Protein AF-A0AA38U2I9-F1 (afdb_monomer_lite)

Radius of gyration: 15.63 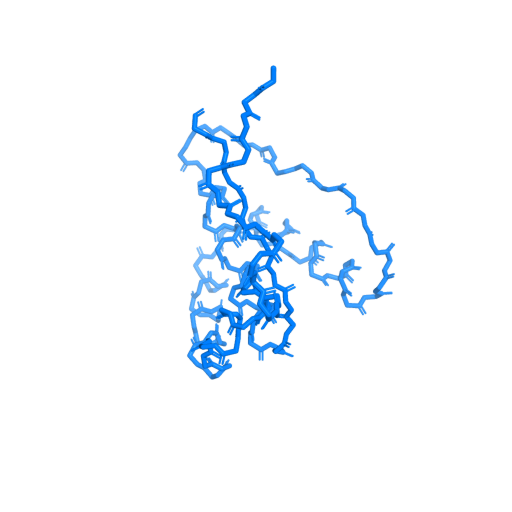Å; chains: 1; bounding box: 27×33×41 Å

Sequence (96 aa):
MPLPSQNWAAQSGNDLIAEQSNYHPYSEREKANSNLILMNQEQRTAFDTVMRSIEDNNGGLFFLSGPGGTGKTFVYCTLCHAIRARRWIVLCVASS

Organism: NCBI:txid153919

Secondary structure (DSSP, 8-state):
-PPPSS-TTS-SS-HHHHHHHTS-HHHHHHHHHHHHHH--HHHHHHHHHHHHHHHTT----------TTS-HHHHHHHHHHHHHTTT---------

Structure (mmCIF, N/CA/C/O backbone):
data_AF-A0AA38U2I9-F1
#
_entry.id   AF-A0AA38U2I9-F1
#
loop_
_atom_site.group_PDB
_atom_site.id
_atom_site.type_symbol
_atom_site.label_atom_id
_atom_site.label_alt_id
_atom_site.label_comp_id
_atom_site.label_asym_id
_atom_site.label_entity_id
_atom_site.label_seq_id
_atom_site.pdbx_PDB_ins_code
_atom_site.Cartn_x
_atom_site.Cartn_y
_atom_site.Cartn_z
_atom_site.occupancy
_atom_site.B_iso_or_equiv
_atom_site.auth_seq_id
_atom_site.auth_comp_id
_atom_site.auth_asym_id
_atom_site.auth_atom_id
_atom_site.pdbx_PDB_model_num
ATOM 1 N N . MET A 1 1 ? -0.819 21.569 -21.815 1.00 45.97 1 MET A N 1
ATOM 2 C CA . MET A 1 1 ? -0.434 20.322 -21.117 1.00 45.97 1 MET A CA 1
ATOM 3 C C . MET A 1 1 ? 1.057 20.394 -20.830 1.00 45.97 1 MET A C 1
ATOM 5 O O . MET A 1 1 ? 1.770 20.806 -21.739 1.00 45.97 1 MET A O 1
ATOM 9 N N . PRO A 1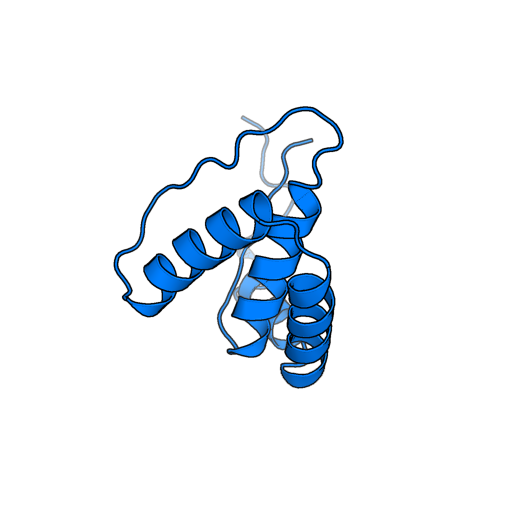 2 ? 1.529 20.092 -19.607 1.00 50.66 2 PRO A N 1
ATOM 10 C CA . PRO A 1 2 ? 2.961 20.047 -19.332 1.00 50.66 2 PRO A CA 1
ATOM 11 C C . PRO A 1 2 ? 3.610 18.937 -20.164 1.00 50.66 2 PRO A C 1
ATOM 13 O O . PRO A 1 2 ? 3.030 17.867 -20.347 1.00 50.66 2 PRO A O 1
ATOM 16 N N . LEU A 1 3 ? 4.791 19.224 -20.704 1.00 58.69 3 LEU A N 1
ATOM 17 C CA . LEU A 1 3 ? 5.583 18.243 -21.434 1.00 58.69 3 LEU A CA 1
ATOM 18 C C . LEU A 1 3 ? 6.292 17.316 -20.435 1.00 58.69 3 LEU A C 1
ATOM 20 O O . LEU A 1 3 ? 6.694 17.786 -19.367 1.00 58.69 3 LEU A O 1
ATOM 24 N N . PRO A 1 4 ? 6.463 16.022 -20.759 1.00 62.50 4 PRO A N 1
ATOM 25 C CA . PRO A 1 4 ? 7.263 15.115 -19.948 1.00 62.50 4 PRO A CA 1
ATOM 26 C C . PRO A 1 4 ? 8.674 15.685 -19.771 1.00 62.50 4 PRO A C 1
ATOM 28 O O . PRO A 1 4 ? 9.340 16.010 -20.751 1.00 62.50 4 PRO A O 1
ATOM 31 N N . SER A 1 5 ? 9.128 15.811 -18.526 1.00 72.81 5 SER A N 1
ATOM 32 C CA . SER A 1 5 ? 10.488 16.269 -18.209 1.00 72.81 5 SER A CA 1
ATOM 33 C C . SER A 1 5 ? 11.553 15.215 -18.525 1.00 72.81 5 SER A C 1
ATOM 35 O O . SER A 1 5 ? 12.723 15.550 -18.688 1.00 72.81 5 SER A O 1
ATOM 37 N N . GLN A 1 6 ? 11.151 13.947 -18.624 1.00 64.44 6 GLN A N 1
ATOM 38 C CA . GLN A 1 6 ? 12.014 12.828 -18.982 1.00 64.44 6 GLN A CA 1
ATOM 39 C C . GLN A 1 6 ? 11.799 12.404 -20.433 1.00 64.44 6 GLN A C 1
ATOM 41 O O . GLN A 1 6 ? 10.669 12.311 -20.919 1.00 64.44 6 GLN A O 1
ATOM 46 N N . ASN A 1 7 ? 12.903 12.095 -21.114 1.00 69.69 7 ASN A N 1
ATOM 47 C CA . ASN A 1 7 ? 12.887 11.531 -22.456 1.00 69.69 7 ASN A CA 1
ATOM 48 C C . ASN A 1 7 ? 12.647 10.014 -22.391 1.00 69.69 7 ASN A C 1
ATOM 50 O O . ASN A 1 7 ? 13.573 9.216 -22.517 1.00 69.69 7 ASN A O 1
ATOM 54 N N . TRP A 1 8 ? 11.387 9.634 -22.197 1.00 64.88 8 TRP A N 1
ATOM 55 C CA . TRP A 1 8 ? 10.919 8.243 -22.149 1.00 64.88 8 TRP A CA 1
ATOM 56 C C . TRP A 1 8 ? 11.255 7.445 -23.421 1.00 64.88 8 TRP A C 1
ATOM 58 O O . TRP A 1 8 ? 11.372 6.227 -23.365 1.00 64.88 8 TRP A O 1
ATOM 68 N N . ALA A 1 9 ? 11.472 8.116 -24.559 1.00 65.69 9 ALA A N 1
ATOM 69 C CA . ALA A 1 9 ? 11.889 7.474 -25.807 1.00 65.69 9 ALA A CA 1
ATOM 70 C C . ALA A 1 9 ? 13.376 7.057 -25.823 1.00 65.69 9 ALA A C 1
ATOM 72 O O . ALA A 1 9 ? 13.765 6.235 -26.648 1.00 65.69 9 ALA A O 1
ATOM 73 N N . ALA A 1 10 ? 14.208 7.608 -24.930 1.00 64.00 10 ALA A N 1
ATOM 74 C CA . ALA A 1 10 ? 15.629 7.264 -24.800 1.00 64.00 10 ALA A CA 1
ATOM 75 C C . ALA A 1 10 ? 15.910 6.214 -23.705 1.00 64.00 10 ALA A C 1
ATOM 77 O O . ALA A 1 10 ? 17.042 5.745 -23.580 1.00 64.00 10 ALA A O 1
ATOM 78 N N . GLN A 1 11 ? 14.902 5.845 -22.908 1.00 61.25 11 GLN A N 1
ATOM 79 C CA . GLN A 1 11 ? 15.016 4.866 -21.826 1.00 61.25 11 GLN A CA 1
ATOM 80 C C . GLN A 1 11 ? 14.896 3.444 -22.388 1.00 61.25 11 GLN A C 1
ATOM 82 O O . GLN A 1 11 ? 13.838 3.018 -22.847 1.00 61.25 11 GLN A O 1
ATOM 87 N N . SER A 1 12 ? 15.990 2.685 -22.343 1.00 59.72 12 SER A N 1
ATOM 88 C CA . SER A 1 12 ? 15.976 1.258 -22.672 1.00 59.72 12 SER A CA 1
ATOM 89 C C . SER A 1 12 ? 15.559 0.446 -21.441 1.00 59.72 12 SER A C 1
ATOM 91 O O . SER A 1 12 ? 16.406 -0.123 -20.757 1.00 59.72 12 SER A O 1
ATOM 93 N N . GLY A 1 13 ? 14.258 0.399 -21.146 1.00 68.88 13 GLY A N 1
ATOM 94 C CA . GLY A 1 13 ? 13.700 -0.357 -20.018 1.00 68.88 13 GLY A CA 1
ATOM 95 C C . GLY A 1 13 ? 12.596 0.396 -19.274 1.00 68.88 13 GLY A C 1
ATOM 96 O O . GLY A 1 13 ? 12.302 1.546 -19.581 1.00 68.88 13 GLY A O 1
ATOM 97 N N . ASN A 1 14 ? 11.956 -0.267 -18.306 1.00 78.31 14 ASN A N 1
ATOM 98 C CA . ASN A 1 14 ? 10.982 0.373 -17.420 1.00 78.31 14 ASN A CA 1
ATOM 99 C C . ASN A 1 14 ? 11.633 0.638 -16.057 1.00 78.31 14 ASN A C 1
ATOM 101 O O . ASN A 1 14 ? 11.676 -0.249 -15.201 1.00 78.31 14 ASN A O 1
ATOM 105 N N . ASP A 1 15 ? 12.129 1.859 -15.868 1.00 79.50 15 ASP A N 1
ATOM 106 C CA . ASP A 1 15 ? 12.824 2.277 -14.646 1.00 79.50 15 ASP A CA 1
ATOM 107 C C . ASP A 1 15 ? 11.956 2.109 -13.394 1.00 79.50 15 ASP A C 1
ATOM 109 O O . ASP A 1 15 ? 12.461 1.696 -12.354 1.00 79.50 15 ASP A O 1
ATOM 113 N N . LEU A 1 16 ? 10.633 2.285 -13.505 1.00 79.38 16 LEU A N 1
ATOM 114 C CA . LEU A 1 16 ? 9.707 2.063 -12.388 1.00 79.38 16 LEU A CA 1
ATOM 115 C C . LEU A 1 16 ? 9.694 0.598 -11.937 1.00 79.38 16 LEU A C 1
ATOM 117 O O . LEU A 1 16 ? 9.527 0.313 -10.754 1.00 79.38 16 LEU A O 1
ATOM 121 N N . ILE A 1 17 ? 9.868 -0.343 -12.870 1.00 80.56 17 ILE A N 1
ATOM 122 C CA . ILE A 1 17 ? 9.986 -1.774 -12.562 1.00 80.56 17 ILE A CA 1
ATOM 123 C C . ILE A 1 17 ? 11.379 -2.080 -12.002 1.00 80.56 17 ILE A C 1
ATOM 125 O O . ILE A 1 17 ? 11.500 -2.838 -11.036 1.00 80.56 17 ILE A O 1
ATOM 129 N N . ALA A 1 18 ? 12.427 -1.480 -12.573 1.00 79.50 18 ALA A N 1
ATOM 130 C CA . ALA A 1 18 ? 13.798 -1.648 -12.096 1.00 79.50 18 ALA A CA 1
ATOM 131 C C . ALA A 1 18 ? 13.949 -1.176 -10.640 1.00 79.50 18 ALA A C 1
ATOM 133 O O . ALA A 1 18 ? 14.520 -1.889 -9.816 1.00 79.50 18 ALA A O 1
ATOM 134 N N . GLU A 1 19 ? 13.343 -0.041 -10.288 1.00 81.06 19 GLU A N 1
ATOM 135 C CA . GLU A 1 19 ? 13.317 0.485 -8.922 1.00 81.06 19 GLU A CA 1
ATOM 136 C C . GLU A 1 19 ? 12.702 -0.495 -7.918 1.00 81.06 19 GLU A C 1
ATOM 138 O O . GLU A 1 19 ? 13.195 -0.612 -6.795 1.00 81.06 19 GLU A O 1
ATOM 143 N N . GLN A 1 20 ? 11.673 -1.258 -8.307 1.00 83.94 20 GLN A N 1
ATOM 144 C CA . GLN A 1 20 ? 11.070 -2.241 -7.400 1.00 83.94 20 GLN A CA 1
ATOM 145 C C . GLN A 1 20 ? 12.024 -3.389 -7.056 1.00 83.94 20 GLN A C 1
ATOM 147 O O . GLN A 1 20 ? 11.921 -3.967 -5.974 1.00 83.94 20 GLN A O 1
ATOM 152 N N . SER A 1 21 ? 12.974 -3.696 -7.943 1.00 78.38 21 SER A N 1
ATOM 153 C CA . SER A 1 21 ? 13.961 -4.763 -7.735 1.00 78.38 21 SER A CA 1
ATOM 154 C C . SER A 1 21 ? 15.009 -4.401 -6.676 1.00 78.38 21 SER A C 1
ATOM 156 O O . SER A 1 21 ? 15.665 -5.291 -6.139 1.00 78.38 21 SER A O 1
ATOM 158 N N . ASN A 1 22 ? 15.131 -3.115 -6.328 1.00 87.44 22 ASN A N 1
ATOM 159 C CA . ASN A 1 22 ? 16.039 -2.642 -5.282 1.00 87.44 22 ASN A CA 1
ATOM 160 C C . ASN A 1 22 ? 15.508 -2.907 -3.863 1.00 87.44 22 ASN A C 1
ATOM 162 O O . ASN A 1 22 ? 16.278 -2.875 -2.902 1.00 87.44 22 ASN A O 1
ATOM 166 N N . TYR A 1 23 ? 14.205 -3.170 -3.695 1.00 88.88 23 TYR A N 1
ATOM 167 C CA . TYR A 1 23 ? 13.637 -3.452 -2.377 1.00 88.88 23 TYR A CA 1
ATOM 168 C C . TYR A 1 23 ? 13.917 -4.891 -1.941 1.00 88.88 23 TYR A C 1
ATOM 170 O O . TYR A 1 23 ? 13.589 -5.856 -2.632 1.00 88.88 23 TYR A O 1
ATOM 178 N N . HIS A 1 24 ? 14.467 -5.047 -0.734 1.00 94.31 24 HIS A N 1
ATOM 179 C CA . HIS A 1 24 ? 14.747 -6.364 -0.173 1.00 94.31 24 HIS A CA 1
ATOM 180 C C . HIS A 1 24 ? 13.494 -6.967 0.501 1.00 94.31 24 HIS A C 1
ATOM 182 O O . HIS A 1 24 ? 13.047 -6.434 1.523 1.00 94.31 24 HIS A O 1
ATOM 188 N N . PRO A 1 25 ? 12.952 -8.112 0.030 1.00 94.38 25 PRO A N 1
ATOM 189 C CA . PRO A 1 25 ? 11.657 -8.630 0.493 1.00 94.38 25 PRO A CA 1
ATOM 190 C C . PRO A 1 25 ? 11.570 -8.906 1.996 1.00 94.38 25 PRO A C 1
ATOM 192 O O . PRO A 1 25 ? 10.505 -8.765 2.591 1.00 94.38 25 PRO A O 1
ATOM 195 N N . TYR A 1 26 ? 12.681 -9.311 2.620 1.00 96.38 26 TYR A N 1
ATOM 196 C CA . TYR A 1 26 ? 12.729 -9.557 4.063 1.00 96.38 26 TYR A CA 1
ATOM 197 C C . TYR A 1 26 ? 12.577 -8.257 4.867 1.00 96.38 26 TYR A C 1
ATOM 199 O O . TYR A 1 26 ? 11.753 -8.197 5.772 1.00 96.38 26 TYR A O 1
ATOM 207 N N . SER A 1 27 ? 13.286 -7.192 4.472 1.00 96.88 27 SER A N 1
ATOM 208 C CA . SER A 1 27 ? 13.206 -5.893 5.155 1.00 96.88 27 SER A CA 1
ATOM 209 C C . SER A 1 27 ? 11.816 -5.278 4.999 1.00 96.88 27 SER A C 1
ATOM 211 O O . SER A 1 27 ? 11.256 -4.744 5.951 1.00 96.88 27 SER A O 1
ATOM 213 N N . GLU A 1 28 ? 11.220 -5.409 3.813 1.00 97.81 28 GLU A N 1
ATOM 214 C CA . GLU A 1 28 ? 9.854 -4.944 3.573 1.00 97.81 28 GLU A CA 1
ATOM 215 C C . GLU A 1 28 ? 8.832 -5.726 4.411 1.00 97.81 28 GLU A C 1
ATOM 217 O O . GLU A 1 28 ? 7.896 -5.134 4.945 1.00 97.81 28 GLU A O 1
ATOM 222 N N . ARG A 1 29 ? 9.037 -7.035 4.615 1.00 98.00 29 ARG A N 1
ATOM 223 C CA . ARG A 1 29 ? 8.181 -7.846 5.492 1.00 98.00 29 ARG A CA 1
ATOM 224 C C . ARG A 1 29 ? 8.279 -7.419 6.952 1.00 98.00 29 ARG A C 1
ATOM 226 O O . ARG A 1 29 ? 7.248 -7.315 7.608 1.00 98.00 29 ARG A O 1
ATOM 233 N N . GLU A 1 30 ? 9.485 -7.165 7.454 1.00 98.12 30 GLU A N 1
ATOM 234 C CA . GLU A 1 30 ? 9.675 -6.679 8.824 1.00 98.12 30 GLU A CA 1
ATOM 235 C C . GLU A 1 30 ? 8.968 -5.339 9.034 1.00 98.12 30 GLU A C 1
ATOM 237 O O . GLU A 1 30 ? 8.168 -5.219 9.959 1.00 98.12 30 GLU A O 1
ATOM 242 N N . LYS A 1 31 ? 9.158 -4.375 8.121 1.00 98.06 31 LYS A N 1
ATOM 243 C CA . LYS A 1 31 ? 8.458 -3.080 8.170 1.00 98.06 31 LYS A CA 1
ATOM 244 C C . LYS A 1 31 ? 6.939 -3.247 8.146 1.00 98.06 31 LYS A C 1
ATOM 246 O O . LYS A 1 31 ? 6.245 -2.624 8.945 1.00 98.06 31 LYS A O 1
ATOM 251 N N . ALA A 1 32 ? 6.417 -4.095 7.256 1.00 97.94 32 ALA A N 1
ATOM 252 C CA . ALA A 1 32 ? 4.984 -4.369 7.183 1.00 97.94 32 ALA A CA 1
ATOM 253 C C . ALA A 1 32 ? 4.458 -4.946 8.505 1.00 97.94 32 ALA A C 1
ATOM 255 O O . ALA A 1 32 ? 3.474 -4.443 9.040 1.00 97.94 32 ALA A O 1
ATOM 256 N N . ASN A 1 33 ? 5.136 -5.950 9.064 1.00 97.88 33 ASN A N 1
ATOM 257 C CA . ASN A 1 33 ? 4.737 -6.587 10.318 1.00 97.88 33 ASN A CA 1
ATOM 258 C C . ASN A 1 33 ? 4.771 -5.609 11.497 1.00 97.88 33 ASN A C 1
ATOM 260 O O . ASN A 1 33 ? 3.808 -5.548 12.260 1.00 97.88 33 ASN A O 1
ATOM 264 N N . SER A 1 34 ? 5.838 -4.816 11.626 1.00 97.94 34 SER A N 1
ATOM 265 C CA . SER A 1 34 ? 5.935 -3.780 12.657 1.00 97.94 34 SER A CA 1
ATOM 266 C C . SER A 1 34 ? 4.794 -2.773 12.542 1.00 97.94 34 SER A C 1
ATOM 268 O O . SER A 1 34 ? 4.157 -2.453 13.543 1.00 97.94 34 SER A O 1
ATOM 270 N N . ASN A 1 35 ? 4.476 -2.323 11.327 1.00 97.94 35 ASN A N 1
ATOM 271 C CA . ASN A 1 35 ? 3.388 -1.375 11.123 1.00 97.94 35 ASN A CA 1
ATOM 272 C C . ASN A 1 35 ? 2.013 -1.983 11.421 1.00 97.94 35 ASN A C 1
ATOM 274 O O . ASN A 1 35 ? 1.172 -1.313 12.015 1.00 97.94 35 ASN A O 1
ATOM 278 N N . LEU A 1 36 ? 1.781 -3.244 11.044 1.00 97.62 36 LEU A N 1
ATOM 279 C CA . LEU A 1 36 ? 0.507 -3.935 11.266 1.00 97.62 36 LEU A CA 1
ATOM 280 C C . LEU A 1 36 ? 0.153 -4.069 12.749 1.00 97.62 36 LEU A C 1
ATOM 282 O O . LEU A 1 36 ? -1.027 -4.030 13.090 1.00 97.62 36 LEU A O 1
ATOM 286 N N . ILE A 1 37 ? 1.155 -4.203 13.621 1.00 97.38 37 ILE A N 1
ATOM 287 C CA . ILE A 1 37 ? 0.967 -4.251 15.079 1.00 97.38 37 ILE A CA 1
ATOM 288 C C . ILE A 1 37 ? 0.537 -2.881 15.631 1.00 97.38 37 ILE A C 1
ATOM 290 O O . ILE A 1 37 ? -0.173 -2.816 16.630 1.00 97.38 37 ILE A O 1
ATOM 294 N N . LEU A 1 38 ? 0.946 -1.788 14.981 1.00 97.44 38 LEU A N 1
ATOM 295 C CA . LEU A 1 38 ? 0.670 -0.413 15.413 1.00 97.44 38 LEU A CA 1
ATOM 296 C C . LEU A 1 38 ? -0.639 0.160 14.850 1.00 97.44 38 LEU A C 1
ATOM 298 O O . LEU A 1 38 ? -1.0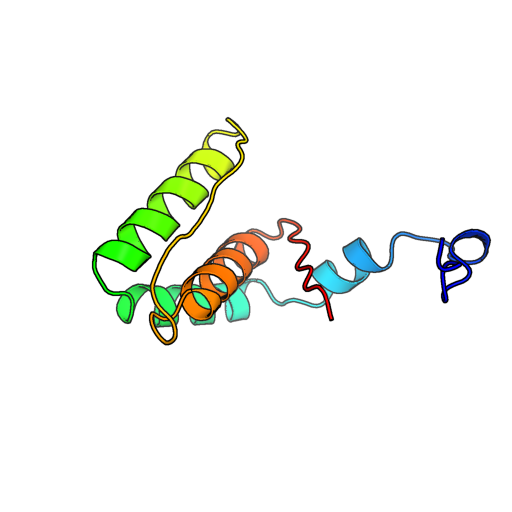50 1.249 15.250 1.00 97.44 38 LEU A O 1
ATOM 302 N N . MET A 1 39 ? -1.285 -0.533 13.910 1.00 97.38 39 MET A N 1
ATOM 303 C CA . MET A 1 39 ? -2.536 -0.066 13.317 1.00 97.38 39 MET A CA 1
ATOM 304 C C . MET A 1 39 ? -3.681 -0.085 14.327 1.00 97.38 39 MET A C 1
ATOM 306 O O . MET A 1 39 ? -3.871 -1.050 15.066 1.00 97.38 39 MET A O 1
ATOM 310 N N . ASN A 1 40 ? -4.513 0.955 14.284 1.00 96.56 40 ASN A N 1
ATOM 311 C CA . ASN A 1 40 ? -5.822 0.899 14.926 1.00 96.56 40 ASN A CA 1
ATOM 312 C C . ASN A 1 40 ? -6.810 0.044 14.105 1.00 96.56 40 ASN A C 1
ATOM 314 O O . ASN A 1 40 ? -6.534 -0.351 12.968 1.00 96.56 40 ASN A O 1
ATOM 318 N N . GLN A 1 41 ? -7.985 -0.222 14.677 1.00 96.88 41 GLN A N 1
ATOM 319 C CA . GLN A 1 41 ? -8.982 -1.109 14.075 1.00 96.88 41 GLN A CA 1
ATOM 320 C C . GLN A 1 41 ? -9.453 -0.648 12.684 1.00 96.88 41 GLN A C 1
ATOM 322 O O . GLN A 1 41 ? -9.616 -1.476 11.787 1.00 96.88 41 GLN A O 1
ATOM 327 N N . GLU A 1 42 ? -9.658 0.653 12.476 1.00 96.25 42 GLU A N 1
ATOM 328 C CA . GLU A 1 42 ? -10.140 1.191 11.196 1.00 96.25 42 GLU A CA 1
ATOM 329 C C . GLU A 1 42 ? -9.067 1.094 10.109 1.00 96.25 42 GLU A C 1
ATOM 331 O O . GLU A 1 42 ? -9.331 0.624 9.002 1.00 96.25 42 GLU A O 1
ATOM 336 N N . GLN A 1 43 ? -7.829 1.461 10.445 1.00 97.56 43 GLN A N 1
ATOM 337 C CA . GLN A 1 43 ? -6.675 1.330 9.556 1.00 97.56 43 GLN A CA 1
ATOM 338 C C . GLN A 1 43 ? -6.438 -0.130 9.165 1.00 97.56 43 GLN A C 1
ATOM 340 O O . GLN A 1 43 ? -6.211 -0.423 7.990 1.00 97.56 43 GLN A O 1
ATOM 345 N N . ARG A 1 44 ? -6.545 -1.049 10.134 1.00 97.81 44 ARG A N 1
ATOM 346 C CA . ARG A 1 44 ? -6.420 -2.488 9.897 1.00 97.81 44 ARG A CA 1
ATOM 347 C C . ARG A 1 44 ? -7.519 -3.003 8.973 1.00 97.81 44 ARG A C 1
ATOM 349 O O . ARG A 1 44 ? -7.231 -3.737 8.036 1.00 97.81 44 ARG A O 1
ATOM 356 N N . THR A 1 45 ? -8.755 -2.561 9.190 1.00 97.38 45 THR A N 1
ATOM 357 C CA . THR A 1 45 ? -9.896 -2.919 8.337 1.00 97.38 45 THR A CA 1
ATOM 358 C C . THR A 1 45 ? -9.682 -2.448 6.896 1.00 97.38 45 THR A C 1
ATOM 360 O O . THR A 1 45 ? -9.902 -3.216 5.957 1.00 97.38 45 THR A O 1
ATOM 363 N N . ALA A 1 46 ? -9.196 -1.218 6.701 1.00 97.31 46 ALA A N 1
ATOM 364 C CA . ALA A 1 46 ? -8.868 -0.700 5.375 1.00 97.31 46 ALA A CA 1
ATOM 365 C C . ALA A 1 46 ? -7.736 -1.496 4.705 1.00 97.31 46 ALA A C 1
ATOM 367 O O . ALA A 1 46 ? -7.866 -1.890 3.546 1.00 97.31 46 ALA A O 1
ATOM 368 N N . PHE A 1 47 ? -6.653 -1.772 5.440 1.00 98.00 47 PHE A N 1
ATOM 369 C CA . PHE A 1 47 ? -5.538 -2.583 4.953 1.00 98.00 47 PHE A CA 1
ATOM 370 C C . PHE A 1 47 ? -6.000 -3.980 4.517 1.00 98.00 47 PHE A C 1
ATOM 372 O O . PHE A 1 47 ? -5.737 -4.381 3.384 1.00 98.00 47 PHE A O 1
ATOM 379 N N . ASP A 1 48 ? -6.722 -4.698 5.383 1.00 98.00 48 ASP A N 1
ATOM 380 C CA . ASP A 1 48 ? -7.165 -6.071 5.123 1.00 98.00 48 ASP A CA 1
ATOM 381 C C . ASP A 1 48 ? -8.118 -6.129 3.919 1.00 98.00 48 ASP A C 1
ATOM 383 O O . ASP A 1 48 ? -8.033 -7.046 3.104 1.00 98.00 48 ASP A O 1
ATOM 387 N N . THR A 1 49 ? -8.996 -5.132 3.768 1.00 97.50 49 THR A N 1
ATOM 388 C CA . THR A 1 49 ? -9.926 -5.040 2.630 1.00 97.50 49 THR A CA 1
ATOM 389 C C . THR A 1 49 ? -9.175 -4.930 1.304 1.00 97.50 49 THR A C 1
ATOM 391 O O . THR A 1 49 ? -9.463 -5.669 0.362 1.00 97.50 49 THR A O 1
ATOM 394 N N . VAL A 1 50 ? -8.181 -4.039 1.234 1.00 97.69 50 VAL A N 1
ATOM 395 C CA . VAL A 1 50 ? -7.378 -3.854 0.020 1.00 97.69 50 VAL A CA 1
ATOM 396 C C . VAL A 1 50 ? -6.508 -5.084 -0.245 1.00 97.69 50 VAL A C 1
ATOM 398 O O . VAL A 1 50 ? -6.484 -5.575 -1.369 1.00 97.69 50 VAL A O 1
ATOM 401 N N . MET A 1 51 ? -5.836 -5.629 0.773 1.00 97.56 51 MET A N 1
ATOM 402 C CA . MET A 1 51 ? -4.971 -6.803 0.605 1.00 97.56 51 MET A CA 1
ATOM 403 C C . MET A 1 51 ? -5.729 -8.034 0.116 1.00 97.56 51 MET A C 1
ATOM 405 O O . MET A 1 51 ? -5.246 -8.694 -0.801 1.00 97.56 51 MET A O 1
ATOM 409 N N . ARG A 1 52 ? -6.928 -8.303 0.653 1.00 97.81 52 ARG A N 1
ATOM 410 C CA . ARG A 1 52 ? -7.790 -9.392 0.162 1.00 97.81 52 ARG A CA 1
ATOM 411 C C . ARG A 1 52 ? -8.143 -9.204 -1.308 1.00 97.81 52 ARG A C 1
ATOM 413 O O . ARG A 1 52 ? -7.978 -10.118 -2.100 1.00 97.81 52 ARG A O 1
ATOM 420 N N . SER A 1 53 ? -8.540 -7.993 -1.698 1.00 97.62 53 SER A N 1
ATOM 421 C CA . SER A 1 53 ? -8.858 -7.684 -3.096 1.00 97.62 53 SER A CA 1
ATOM 422 C C . SER A 1 53 ? -7.686 -7.924 -4.055 1.00 97.62 53 SER A C 1
ATOM 424 O O . SER A 1 53 ? -7.915 -8.302 -5.205 1.00 97.62 53 SER A O 1
ATOM 426 N N . ILE A 1 54 ? -6.453 -7.675 -3.603 1.00 95.81 54 ILE A N 1
ATOM 427 C CA . ILE A 1 54 ? -5.235 -7.937 -4.379 1.00 95.81 54 ILE A CA 1
ATOM 428 C C . ILE A 1 54 ? -4.961 -9.448 -4.437 1.00 95.81 54 ILE A C 1
ATOM 430 O O . ILE A 1 54 ? -4.675 -9.970 -5.509 1.00 95.81 54 ILE A O 1
ATOM 434 N N . GLU A 1 55 ? -5.047 -10.150 -3.305 1.00 95.81 55 GLU A N 1
ATOM 435 C CA . GLU A 1 55 ? -4.802 -11.598 -3.202 1.00 95.81 55 GLU A CA 1
ATOM 436 C C . GLU A 1 55 ? -5.774 -12.428 -4.034 1.00 95.81 55 GLU A C 1
ATOM 438 O O . GLU A 1 55 ? -5.352 -13.354 -4.725 1.00 95.81 55 GLU A O 1
ATOM 443 N N . ASP A 1 56 ? -7.046 -12.047 -4.018 1.00 97.12 56 ASP A N 1
ATOM 444 C CA . ASP A 1 56 ? -8.106 -12.703 -4.780 1.00 97.12 56 ASP A CA 1
ATOM 445 C C . ASP A 1 56 ? -8.086 -12.304 -6.265 1.00 97.12 56 ASP A C 1
ATOM 447 O O . ASP A 1 56 ? -8.872 -12.815 -7.059 1.00 97.12 56 ASP A O 1
ATOM 451 N N . ASN A 1 57 ? -7.201 -11.377 -6.655 1.00 95.25 57 ASN A N 1
ATOM 452 C CA . ASN A 1 57 ? -7.104 -10.820 -8.003 1.00 95.25 57 ASN A CA 1
ATOM 453 C C . ASN A 1 57 ? -8.435 -10.232 -8.521 1.00 95.25 57 ASN A C 1
ATOM 455 O O . ASN A 1 57 ? -8.684 -10.180 -9.725 1.00 95.25 57 ASN A O 1
ATOM 459 N N . ASN A 1 58 ? -9.287 -9.764 -7.604 1.00 95.94 58 ASN A N 1
ATOM 460 C CA . ASN A 1 58 ? -10.568 -9.135 -7.931 1.00 95.94 58 ASN A CA 1
ATOM 461 C C . ASN A 1 58 ? -10.372 -7.752 -8.570 1.00 95.94 58 ASN A C 1
ATOM 463 O O . ASN A 1 58 ? -11.236 -7.268 -9.301 1.00 95.94 58 ASN A O 1
ATOM 467 N N . GLY A 1 59 ? -9.235 -7.109 -8.278 1.00 91.19 59 GLY A N 1
ATOM 468 C CA . GLY A 1 59 ? -9.008 -5.704 -8.601 1.00 91.19 59 GLY A CA 1
ATOM 469 C C . GLY A 1 59 ? -9.994 -4.780 -7.877 1.00 91.19 59 GLY A C 1
ATOM 470 O O . GLY A 1 59 ? -10.846 -5.217 -7.108 1.00 91.19 59 GLY A O 1
ATOM 471 N N . GLY A 1 60 ? -9.870 -3.474 -8.097 1.00 92.00 60 GLY A N 1
ATOM 472 C CA . GLY A 1 60 ? -10.801 -2.504 -7.524 1.00 92.00 60 GLY A CA 1
ATOM 473 C C . GLY A 1 60 ? -10.214 -1.108 -7.389 1.00 92.00 60 GLY A C 1
ATOM 474 O O . GLY A 1 60 ? -9.001 -0.910 -7.467 1.00 92.00 60 GLY A O 1
ATOM 475 N N . LEU A 1 61 ? -11.100 -0.139 -7.168 1.00 95.25 61 LEU A N 1
ATOM 476 C CA . LEU A 1 61 ? -10.748 1.231 -6.816 1.00 95.25 61 LEU A CA 1
ATOM 477 C C . LEU A 1 61 ? -11.214 1.500 -5.386 1.00 95.25 61 LEU A C 1
ATOM 479 O O . LEU A 1 61 ? -12.391 1.336 -5.073 1.00 95.25 61 LEU A O 1
ATOM 483 N N . PHE A 1 62 ? -10.289 1.936 -4.534 1.00 95.31 62 PHE A N 1
ATOM 484 C CA . PHE A 1 62 ? -10.544 2.182 -3.119 1.00 95.31 62 PHE A CA 1
ATOM 485 C C . PHE A 1 62 ? -10.254 3.638 -2.772 1.00 95.31 62 PHE A C 1
ATOM 487 O O . PHE A 1 62 ? -9.247 4.201 -3.201 1.00 95.31 62 PHE A O 1
ATOM 494 N N . PHE A 1 63 ? -11.110 4.223 -1.938 1.00 94.94 63 PHE A N 1
ATOM 495 C CA . PHE A 1 63 ? -10.900 5.546 -1.363 1.00 94.94 63 PHE A CA 1
ATOM 496 C C . PHE A 1 63 ? -10.716 5.412 0.143 1.00 94.94 63 PHE A C 1
ATOM 498 O O . PHE A 1 63 ? -11.631 4.994 0.851 1.00 94.94 63 PHE A O 1
ATOM 505 N N . LEU A 1 64 ?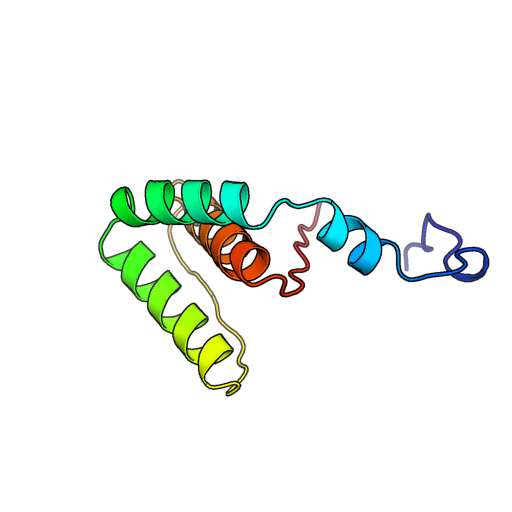 -9.541 5.792 0.644 1.00 94.94 64 LEU A N 1
ATOM 506 C CA . LEU A 1 64 ? -9.304 5.886 2.080 1.00 94.94 64 LEU A CA 1
ATOM 507 C C . LEU A 1 64 ? -9.646 7.300 2.557 1.00 94.94 64 LEU A C 1
ATOM 509 O O . LEU A 1 64 ? -8.853 8.233 2.411 1.00 94.94 64 LEU A O 1
ATOM 513 N N . SER A 1 65 ? -10.840 7.450 3.126 1.00 92.75 65 SER A N 1
ATOM 514 C CA . SER A 1 65 ? -11.294 8.709 3.712 1.00 92.75 65 SER A CA 1
ATOM 515 C C . SER A 1 65 ? -10.962 8.769 5.198 1.00 92.75 65 SER A C 1
ATOM 517 O O . SER A 1 65 ? -11.096 7.789 5.923 1.00 92.75 65 SER A O 1
ATOM 519 N N . GLY A 1 66 ? -10.528 9.938 5.655 1.00 90.25 66 GLY A N 1
ATOM 520 C CA . GLY A 1 66 ? -10.280 10.196 7.064 1.00 90.25 66 GLY A CA 1
ATOM 521 C C . GLY A 1 66 ? -9.845 11.644 7.279 1.00 90.25 66 GLY A C 1
ATOM 522 O O . GLY A 1 66 ? -9.187 12.208 6.394 1.00 90.25 66 GLY A O 1
ATOM 523 N N . PRO A 1 67 ? -10.154 12.253 8.435 1.00 91.00 67 PRO A N 1
ATOM 524 C CA . PRO A 1 67 ? -9.674 13.583 8.803 1.00 91.00 67 PRO A CA 1
ATOM 525 C C . PRO A 1 67 ? -8.154 13.760 8.649 1.00 91.00 67 PRO A C 1
ATOM 527 O O . PRO A 1 67 ? -7.389 12.791 8.557 1.00 91.00 67 PRO A O 1
ATOM 530 N N . GLY A 1 68 ? -7.684 15.007 8.617 1.00 91.75 68 GLY A N 1
ATOM 531 C CA . GLY A 1 68 ? -6.249 15.302 8.705 1.00 91.75 68 GLY A CA 1
ATOM 532 C C . GLY A 1 68 ? -5.619 14.637 9.938 1.00 91.75 68 GLY A C 1
ATOM 533 O O . GLY A 1 68 ? -6.262 14.525 10.974 1.00 91.75 68 GLY A O 1
ATOM 534 N N . GLY A 1 69 ? -4.387 14.135 9.816 1.00 90.31 69 GLY A N 1
ATOM 535 C CA . GLY A 1 69 ? -3.664 13.517 10.940 1.00 90.31 69 GLY A CA 1
ATOM 536 C C . GLY A 1 69 ? -4.036 12.066 11.287 1.00 90.31 69 GLY A C 1
ATOM 537 O O . GLY A 1 69 ? -3.382 11.466 12.126 1.00 90.31 69 GLY A O 1
ATOM 538 N N . THR A 1 70 ? -5.005 11.445 10.609 1.00 88.81 70 THR A N 1
ATOM 539 C CA . THR A 1 70 ? -5.472 10.065 10.906 1.00 88.81 70 THR A CA 1
ATOM 540 C C . THR A 1 70 ? -4.575 8.933 10.388 1.00 88.81 70 THR A C 1
ATOM 542 O O . THR A 1 70 ? -4.958 7.764 10.398 1.00 88.81 70 THR A O 1
ATOM 545 N N . GLY A 1 71 ? -3.373 9.250 9.905 1.00 92.44 71 GLY A N 1
ATOM 546 C CA . GLY A 1 71 ? -2.424 8.228 9.462 1.00 92.44 71 GLY A CA 1
ATOM 547 C C . GLY A 1 71 ? -2.779 7.546 8.135 1.00 92.44 71 GLY A C 1
ATOM 548 O O . GLY A 1 71 ? -2.352 6.424 7.903 1.00 92.44 71 GLY A O 1
ATOM 549 N N . LYS A 1 72 ? -3.501 8.202 7.216 1.00 94.31 72 LYS A N 1
ATOM 550 C CA . LYS A 1 72 ? -3.743 7.653 5.860 1.00 94.31 72 LYS A CA 1
ATOM 551 C C . LYS A 1 72 ? -2.445 7.227 5.160 1.00 94.31 72 LYS A C 1
ATOM 553 O O . LYS A 1 72 ? -2.351 6.121 4.639 1.00 94.31 72 LYS A O 1
ATOM 558 N N . THR A 1 73 ? -1.414 8.069 5.236 1.00 95.19 73 THR A N 1
ATOM 559 C CA . THR A 1 73 ? -0.070 7.759 4.726 1.00 95.19 73 THR A CA 1
ATOM 560 C C . THR A 1 73 ? 0.510 6.497 5.360 1.00 95.19 73 THR A C 1
ATOM 562 O O . THR A 1 73 ? 1.139 5.707 4.670 1.00 95.19 73 T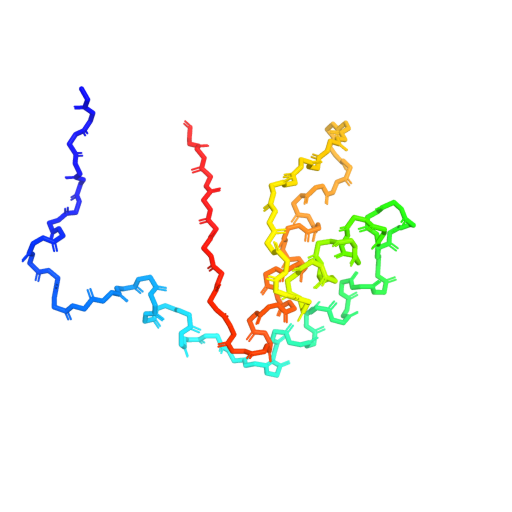HR A O 1
ATOM 565 N N . PHE A 1 74 ? 0.255 6.259 6.649 1.00 96.75 74 PHE A N 1
ATOM 566 C CA . PHE A 1 74 ? 0.710 5.054 7.340 1.00 96.75 74 PHE A CA 1
ATOM 567 C C . PHE A 1 74 ? 0.073 3.784 6.755 1.00 96.75 74 PHE A C 1
ATOM 569 O O . PHE A 1 74 ? 0.772 2.793 6.531 1.00 96.75 74 PHE A O 1
ATOM 576 N N . VAL A 1 75 ? -1.219 3.828 6.410 1.00 97.50 75 VAL A N 1
ATOM 577 C CA . VAL A 1 75 ? -1.906 2.721 5.721 1.00 97.50 75 VAL A CA 1
ATOM 578 C C . VAL A 1 75 ? -1.298 2.478 4.340 1.00 97.50 75 VAL A C 1
ATOM 580 O O . VAL A 1 75 ? -0.927 1.345 4.033 1.00 97.50 75 VAL A O 1
ATOM 583 N N . TYR A 1 76 ? -1.115 3.530 3.534 1.00 96.44 76 TYR A N 1
ATOM 584 C CA . TYR A 1 76 ? -0.513 3.410 2.201 1.00 96.44 76 TYR A CA 1
ATOM 585 C C . TYR A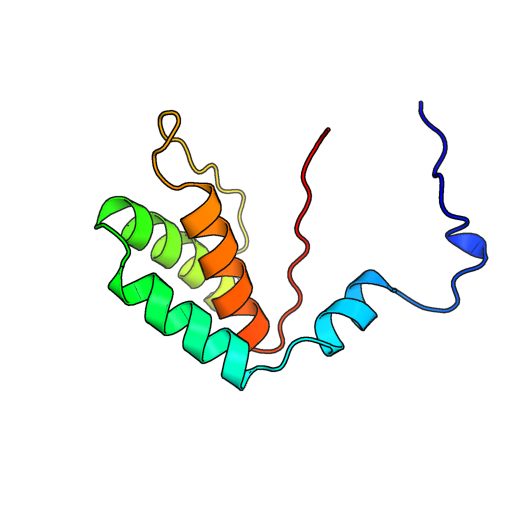 1 76 ? 0.910 2.842 2.248 1.00 96.44 76 TYR A C 1
ATOM 587 O O . TYR A 1 76 ? 1.221 1.909 1.508 1.00 96.44 76 TYR A O 1
ATOM 595 N N . CYS A 1 77 ? 1.762 3.340 3.149 1.00 96.94 77 CYS A N 1
ATOM 596 C CA . CYS A 1 77 ? 3.121 2.822 3.321 1.00 96.94 77 CYS A CA 1
ATOM 597 C C . CYS A 1 77 ? 3.116 1.343 3.720 1.00 96.94 77 CYS A C 1
ATOM 599 O O . CYS A 1 77 ? 3.906 0.558 3.200 1.00 96.94 77 CYS A O 1
ATOM 601 N N . THR A 1 78 ? 2.202 0.940 4.603 1.00 98.25 78 THR A N 1
ATOM 602 C CA . THR A 1 78 ? 2.110 -0.454 5.054 1.00 98.25 78 THR A CA 1
ATOM 603 C C . THR A 1 78 ? 1.649 -1.388 3.938 1.00 98.25 78 THR A C 1
ATOM 605 O O . THR A 1 78 ? 2.227 -2.463 3.783 1.00 98.25 78 THR A O 1
ATOM 608 N N . LEU A 1 79 ? 0.689 -0.964 3.104 1.00 98.06 79 LEU A N 1
ATOM 609 C CA . LEU A 1 79 ? 0.319 -1.686 1.879 1.00 98.06 79 LEU A CA 1
ATOM 610 C C . LEU A 1 79 ? 1.529 -1.862 0.956 1.00 98.06 79 LEU A C 1
ATOM 612 O O . LEU A 1 79 ? 1.806 -2.972 0.509 1.00 98.06 79 LEU A O 1
ATOM 616 N N . CYS A 1 80 ? 2.296 -0.793 0.725 1.00 97.25 80 CYS A N 1
ATOM 617 C CA . CYS A 1 80 ? 3.485 -0.851 -0.125 1.00 97.25 80 CYS A CA 1
ATOM 618 C C . CYS A 1 80 ? 4.508 -1.869 0.390 1.00 97.25 80 CYS A C 1
ATOM 620 O O . CYS A 1 80 ? 4.985 -2.697 -0.383 1.00 97.25 80 CYS A O 1
ATOM 622 N N . HIS A 1 81 ? 4.811 -1.847 1.690 1.00 98.00 81 HIS A N 1
ATOM 623 C CA . HIS A 1 81 ? 5.724 -2.807 2.310 1.00 98.00 81 HIS A CA 1
ATOM 624 C C . HIS A 1 81 ? 5.213 -4.250 2.182 1.00 98.00 81 HIS A C 1
ATOM 626 O O . HIS A 1 81 ? 5.966 -5.139 1.785 1.00 98.00 81 HIS A O 1
ATOM 632 N N . ALA A 1 82 ? 3.926 -4.491 2.448 1.00 98.06 82 ALA A N 1
ATOM 633 C CA . ALA A 1 82 ? 3.333 -5.825 2.356 1.00 98.06 82 ALA A CA 1
ATOM 634 C C . ALA A 1 82 ? 3.371 -6.392 0.925 1.00 98.06 82 ALA A C 1
ATOM 636 O O . ALA A 1 82 ? 3.699 -7.565 0.729 1.00 98.06 82 ALA A O 1
ATOM 637 N N . ILE A 1 83 ? 3.090 -5.557 -0.079 1.00 96.81 83 ILE A N 1
ATOM 638 C CA . ILE A 1 83 ? 3.116 -5.927 -1.501 1.00 96.81 83 ILE A CA 1
ATOM 639 C C . ILE A 1 83 ? 4.561 -6.173 -1.966 1.00 96.81 83 ILE A C 1
ATOM 641 O O . ILE A 1 83 ? 4.859 -7.219 -2.549 1.00 96.81 83 ILE A O 1
ATOM 645 N N . ARG A 1 84 ? 5.500 -5.278 -1.633 1.00 96.62 84 ARG A N 1
ATOM 646 C CA . ARG A 1 84 ? 6.926 -5.435 -1.979 1.00 96.62 84 ARG A CA 1
ATOM 647 C C . ARG A 1 84 ? 7.562 -6.655 -1.320 1.00 96.62 84 ARG A C 1
ATOM 649 O O . ARG A 1 84 ? 8.377 -7.338 -1.938 1.00 96.62 84 ARG A O 1
ATOM 656 N N . ALA A 1 85 ? 7.142 -7.011 -0.106 1.00 97.00 85 ALA A N 1
ATOM 657 C CA . ALA A 1 85 ? 7.572 -8.239 0.563 1.00 97.00 85 ALA A CA 1
ATOM 658 C C . ALA A 1 85 ? 7.219 -9.519 -0.225 1.00 97.00 85 ALA A C 1
ATOM 660 O O . ALA A 1 85 ? 7.846 -10.566 -0.023 1.00 97.00 85 ALA A O 1
ATOM 661 N N . ARG A 1 86 ? 6.229 -9.451 -1.125 1.00 95.31 86 ARG A N 1
ATOM 662 C CA . ARG A 1 86 ? 5.830 -10.530 -2.047 1.00 95.31 86 ARG A CA 1
ATOM 663 C C . ARG A 1 86 ? 6.527 -10.457 -3.406 1.00 95.31 86 ARG A C 1
ATOM 665 O O . ARG A 1 86 ? 6.219 -11.261 -4.277 1.00 95.31 86 ARG A O 1
ATOM 672 N N . ARG A 1 87 ? 7.473 -9.524 -3.584 1.00 93.88 87 ARG A N 1
ATOM 673 C CA . ARG A 1 87 ? 8.105 -9.183 -4.873 1.00 93.88 87 ARG A CA 1
ATOM 674 C C . ARG A 1 87 ? 7.102 -8.740 -5.942 1.00 93.88 87 ARG A C 1
ATOM 676 O O . ARG A 1 87 ? 7.345 -8.911 -7.132 1.00 93.88 87 ARG A O 1
ATOM 683 N N . TRP A 1 88 ? 5.972 -8.182 -5.519 1.00 94.25 88 TRP A N 1
ATOM 684 C CA . TRP A 1 88 ? 5.015 -7.554 -6.422 1.00 94.25 88 TRP A CA 1
ATOM 685 C C . TRP A 1 88 ? 5.346 -6.074 -6.594 1.00 94.25 88 TRP A C 1
ATOM 687 O O . TRP A 1 88 ? 5.992 -5.461 -5.742 1.00 94.25 88 TRP A O 1
ATOM 697 N N . ILE A 1 89 ? 4.908 -5.508 -7.715 1.00 91.81 89 ILE A N 1
ATOM 698 C CA . ILE A 1 89 ? 5.207 -4.129 -8.099 1.00 91.81 89 ILE A CA 1
ATOM 699 C C . ILE A 1 89 ? 4.124 -3.208 -7.538 1.00 91.81 89 ILE A C 1
ATOM 701 O O . ILE A 1 89 ? 2.937 -3.441 -7.757 1.00 91.81 89 ILE A O 1
ATOM 705 N N . VAL A 1 90 ? 4.536 -2.144 -6.843 1.00 93.50 90 VAL A N 1
ATOM 706 C CA . VAL A 1 90 ? 3.637 -1.079 -6.384 1.00 93.50 90 VAL A CA 1
ATOM 707 C C . VAL A 1 90 ? 4.114 0.271 -6.919 1.00 93.50 90 VAL A C 1
ATOM 709 O O . VAL A 1 90 ? 5.298 0.605 -6.819 1.00 93.50 90 VAL A O 1
ATOM 712 N N . LEU A 1 91 ? 3.198 1.052 -7.489 1.00 92.12 91 LEU A N 1
ATOM 713 C CA . LEU A 1 91 ? 3.479 2.391 -8.007 1.00 92.12 91 LEU A CA 1
ATOM 714 C C . LEU A 1 91 ? 2.838 3.428 -7.088 1.00 92.12 91 LEU A C 1
ATOM 716 O O . LEU A 1 91 ? 1.616 3.507 -6.981 1.00 92.12 91 LEU A O 1
ATOM 720 N N . CYS A 1 92 ? 3.675 4.217 -6.420 1.00 90.94 92 CYS A N 1
ATOM 721 C CA . CYS A 1 92 ? 3.228 5.285 -5.536 1.00 90.94 92 CYS A CA 1
ATOM 722 C C . CYS A 1 92 ? 3.271 6.610 -6.291 1.00 90.94 92 CYS A C 1
ATOM 724 O O . CYS A 1 92 ? 4.327 6.999 -6.784 1.00 90.94 92 CYS A O 1
ATOM 726 N N . VAL A 1 93 ? 2.144 7.316 -6.349 1.00 88.81 93 VAL A N 1
ATOM 727 C CA . VAL A 1 93 ? 2.041 8.619 -7.013 1.00 88.81 93 VAL A CA 1
ATOM 728 C C . VAL A 1 93 ? 1.467 9.632 -6.029 1.00 88.81 93 VAL A C 1
ATOM 730 O O . VAL A 1 93 ? 0.538 9.324 -5.284 1.00 88.81 93 VAL A O 1
ATOM 733 N N . ALA A 1 94 ? 2.020 10.841 -6.032 1.00 85.31 94 ALA A N 1
ATOM 734 C CA . ALA A 1 94 ? 1.485 11.997 -5.329 1.00 85.31 94 ALA A CA 1
ATOM 735 C C . ALA A 1 94 ? 1.462 13.183 -6.296 1.00 85.31 94 ALA A C 1
ATOM 737 O O . ALA A 1 94 ? 2.388 13.357 -7.087 1.00 85.31 94 ALA A O 1
ATOM 738 N N . SER A 1 95 ? 0.403 13.986 -6.249 1.00 85.31 95 SER A N 1
ATOM 739 C CA . SER A 1 95 ? 0.352 15.265 -6.956 1.00 85.31 95 SER A CA 1
ATOM 740 C C . SER A 1 95 ? 0.994 16.359 -6.102 1.00 85.31 95 SER A C 1
ATOM 742 O O . SER A 1 95 ? 0.749 16.401 -4.894 1.00 85.31 95 SER A O 1
ATOM 744 N N . SER A 1 96 ? 1.779 17.233 -6.734 1.00 65.06 96 SER A N 1
ATOM 745 C CA . SER A 1 96 ? 2.331 18.467 -6.154 1.00 65.06 96 SER A CA 1
ATOM 746 C C . SER A 1 96 ? 1.346 19.625 -6.214 1.00 65.06 96 SER A C 1
ATOM 748 O O . SER A 1 96 ? 0.720 19.757 -7.292 1.00 65.06 96 SER A O 1
#

pLDDT: mean 89.17, std 12.42, range [45.97, 98.25]

Foldseek 3Di:
DDDDPDPPVPDPDDVLLVVLVPDDLVVLVVLLVVLCVVDDPVLNVLLVVVVVCVVVVVDDDDDDDDDPPNCPVSSVSSSVSVCSNVVHHDDDDDDD

InterPro domains:
  IPR010285 DNA helicase Pif1-like, DEAD-box helicase domain [PF05970] (39-96)
  IPR027417 P-loop containing nucleoside triphosphate hydrolase [G3DSA:3.40.50.300] (6-96)
  IPR027417 P-loop containing nucleoside triphosphate hydrolase [SSF52540] (33-96)